Protein AF-A0A2V6SJU1-F1 (afdb_monomer)

Nearest PDB structures (foldseek):
  6nq3-assembly1_C-3  TM=5.807E-01  e=3.445E+00  Homo sapiens
  2x1k-assembly1_A-2  TM=2.771E-01  e=7.268E+00  Deinococcus radiodurans
  2x1j-assembly1_A-2  TM=2.760E-01  e=9.535E+00  Deinococcus radiodurans

Structure (mmCIF, N/CA/C/O backbone):
data_AF-A0A2V6SJU1-F1
#
_entry.id   AF-A0A2V6SJU1-F1
#
loop_
_atom_site.group_PDB
_atom_site.id
_atom_site.type_symbol
_atom_site.label_atom_id
_atom_site.label_alt_id
_atom_site.label_comp_id
_atom_site.label_asym_id
_atom_site.label_entity_id
_atom_site.label_seq_id
_atom_site.pdbx_PDB_ins_code
_atom_site.Cartn_x
_atom_site.Cartn_y
_atom_site.Cartn_z
_atom_site.occupancy
_atom_site.B_iso_or_equiv
_atom_site.auth_seq_id
_atom_site.auth_comp_id
_atom_site.auth_asym_id
_atom_site.auth_atom_id
_atom_site.pdbx_PDB_model_num
ATOM 1 N N . MET A 1 1 ? -19.149 14.913 16.123 1.00 71.06 1 MET A N 1
ATOM 2 C CA . MET A 1 1 ? -18.806 13.823 15.184 1.00 71.06 1 MET A CA 1
ATOM 3 C C . MET A 1 1 ? -17.293 13.730 15.126 1.00 71.06 1 MET A C 1
ATOM 5 O O . MET A 1 1 ? -16.682 14.778 14.941 1.00 71.06 1 MET A O 1
ATOM 9 N N . PRO A 1 2 ? -16.679 12.560 15.351 1.00 84.25 2 PRO A N 1
ATOM 10 C CA . PRO A 1 2 ? -15.234 12.433 15.216 1.00 84.25 2 PRO A CA 1
ATOM 11 C C . PRO A 1 2 ? -14.841 12.554 13.740 1.00 84.25 2 PRO A C 1
ATOM 13 O O . PRO A 1 2 ? 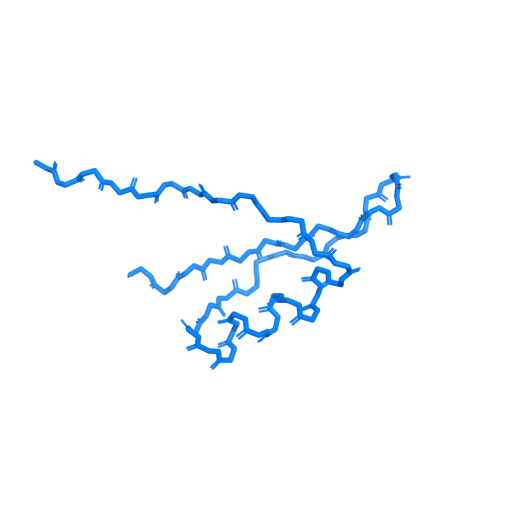-15.485 11.967 12.869 1.00 84.25 2 PRO A O 1
ATOM 16 N N . TYR A 1 3 ? -13.793 13.323 13.460 1.00 85.81 3 TYR A N 1
ATOM 17 C CA . TYR A 1 3 ? -13.163 13.331 12.145 1.00 85.81 3 TYR A CA 1
ATOM 18 C C . TYR A 1 3 ? -12.436 11.999 11.945 1.00 85.81 3 TYR A C 1
ATOM 20 O O . TYR A 1 3 ? -11.670 11.581 12.813 1.00 85.81 3 TYR A O 1
ATO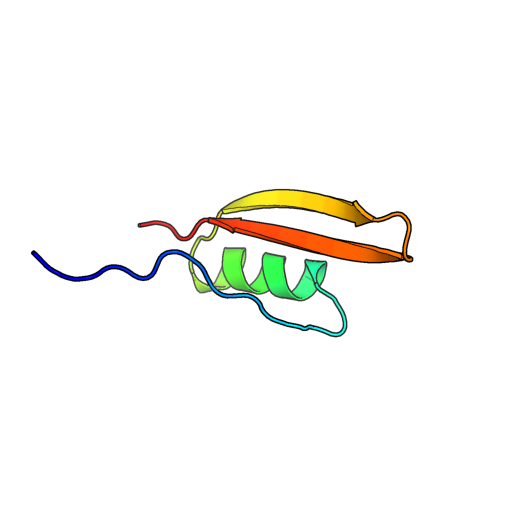M 28 N N . ARG A 1 4 ? -12.692 11.327 10.819 1.00 87.44 4 ARG A N 1
ATOM 29 C CA . ARG A 1 4 ? -12.019 10.077 10.445 1.00 87.44 4 ARG A CA 1
ATOM 30 C C . ARG A 1 4 ? -10.970 10.335 9.372 1.00 87.44 4 ARG A C 1
ATOM 32 O O . ARG A 1 4 ? -11.146 11.202 8.517 1.00 87.44 4 ARG A O 1
ATOM 39 N N . ILE A 1 5 ? -9.889 9.563 9.423 1.00 89.25 5 ILE A N 1
ATOM 40 C CA . ILE A 1 5 ? -8.891 9.531 8.353 1.00 89.25 5 ILE A CA 1
ATOM 41 C C . ILE A 1 5 ? -9.573 8.967 7.104 1.00 89.25 5 ILE A C 1
ATOM 43 O O . ILE A 1 5 ? -10.202 7.917 7.172 1.00 89.25 5 ILE A O 1
ATOM 47 N N . ASN A 1 6 ? -9.465 9.668 5.973 1.00 91.38 6 ASN A N 1
ATOM 48 C CA . ASN A 1 6 ? -10.032 9.196 4.709 1.00 91.38 6 ASN A CA 1
ATOM 49 C C . ASN A 1 6 ? -9.082 8.215 3.999 1.00 91.38 6 ASN A C 1
ATOM 51 O O . ASN A 1 6 ? -9.480 7.102 3.681 1.00 91.38 6 ASN A O 1
ATOM 55 N N . HIS A 1 7 ? -7.825 8.616 3.777 1.00 94.31 7 HIS A N 1
ATOM 56 C CA . HIS A 1 7 ? -6.774 7.770 3.202 1.00 94.31 7 HIS A CA 1
ATOM 57 C C . HIS A 1 7 ? -5.376 8.354 3.470 1.00 94.31 7 HIS A C 1
ATOM 59 O O . HIS A 1 7 ? -5.239 9.526 3.821 1.00 94.31 7 HIS A O 1
ATOM 65 N N . ILE A 1 8 ? -4.337 7.535 3.278 1.00 93.75 8 ILE A N 1
ATOM 66 C CA . ILE A 1 8 ? -2.918 7.916 3.358 1.00 93.75 8 ILE A CA 1
ATOM 67 C C . ILE A 1 8 ? -2.197 7.333 2.137 1.00 93.75 8 ILE A C 1
ATOM 69 O O . ILE A 1 8 ? -2.443 6.188 1.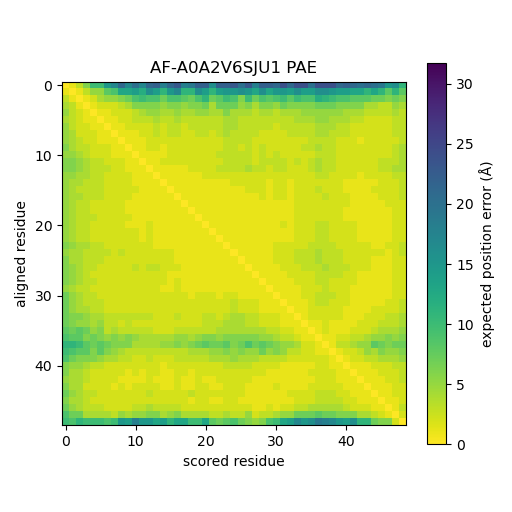763 1.00 93.75 8 ILE A O 1
ATOM 73 N N . HIS A 1 9 ? -1.292 8.100 1.527 1.00 95.50 9 HIS A N 1
ATOM 74 C CA . HIS A 1 9 ? -0.387 7.605 0.486 1.00 95.50 9 HIS A CA 1
ATOM 75 C C . HIS A 1 9 ? 1.011 7.369 1.060 1.00 95.50 9 HIS A C 1
ATOM 77 O O . HIS A 1 9 ? 1.578 8.248 1.707 1.00 95.50 9 HIS A O 1
ATOM 83 N N . LEU A 1 10 ? 1.580 6.197 0.779 1.00 94.88 10 LEU A N 1
ATOM 84 C CA . LEU A 1 10 ? 2.917 5.800 1.217 1.00 94.88 10 LEU A CA 1
ATOM 85 C C . LEU A 1 10 ? 3.761 5.413 0.002 1.00 94.88 10 LEU A C 1
ATOM 87 O O . LEU A 1 10 ? 3.276 4.746 -0.910 1.00 94.88 10 LEU A O 1
ATOM 91 N N . LYS A 1 11 ? 5.033 5.823 -0.004 1.00 95.44 11 LYS A N 1
ATOM 92 C CA . LYS A 1 11 ? 6.028 5.332 -0.965 1.00 95.44 11 LYS A CA 1
ATOM 93 C C . LYS A 1 11 ? 6.829 4.216 -0.310 1.00 95.44 11 LYS A C 1
ATOM 95 O O . LYS A 1 11 ? 7.329 4.398 0.796 1.00 95.44 11 LYS A O 1
ATOM 100 N N . ALA A 1 12 ? 6.979 3.100 -1.012 1.00 95.38 12 ALA A N 1
ATOM 101 C CA . ALA A 1 12 ? 7.766 1.961 -0.568 1.00 95.38 12 ALA A CA 1
ATOM 102 C C . ALA A 1 12 ? 8.609 1.415 -1.730 1.00 95.38 12 ALA A C 1
ATOM 104 O O . ALA A 1 12 ? 8.154 1.487 -2.873 1.00 95.38 12 ALA A O 1
ATOM 105 N N . PRO A 1 13 ? 9.802 0.850 -1.460 1.00 95.56 13 PRO A N 1
ATOM 106 C CA . PRO A 1 13 ? 10.595 0.163 -2.480 1.00 95.56 13 PRO A CA 1
ATOM 107 C C . PRO A 1 13 ? 9.846 -1.017 -3.114 1.00 95.56 13 PRO A C 1
ATOM 109 O O . PRO A 1 13 ? 9.922 -1.212 -4.322 1.00 95.56 13 PRO A O 1
ATOM 112 N N . ASP A 1 14 ? 9.081 -1.758 -2.305 1.00 96.50 14 ASP A N 1
ATOM 113 C CA . ASP A 1 14 ? 8.166 -2.805 -2.761 1.00 96.50 14 ASP A CA 1
ATOM 114 C C . ASP A 1 14 ? 6.752 -2.542 -2.203 1.00 96.50 14 ASP A C 1
ATOM 116 O O . ASP A 1 14 ? 6.459 -2.846 -1.036 1.00 96.50 14 ASP A O 1
ATOM 120 N N . PRO A 1 15 ? 5.854 -1.959 -3.021 1.00 96.69 15 PRO A N 1
ATOM 121 C CA . PRO A 1 15 ? 4.469 -1.699 -2.636 1.00 96.69 15 PRO A CA 1
ATOM 122 C C . PRO A 1 15 ? 3.682 -2.964 -2.282 1.00 96.69 15 PRO A C 1
ATOM 124 O O . PRO A 1 15 ? 2.793 -2.910 -1.432 1.00 96.69 15 PRO A O 1
ATOM 127 N N . ARG A 1 16 ? 4.008 -4.110 -2.893 1.00 96.62 16 ARG A N 1
ATOM 128 C CA . ARG A 1 16 ? 3.298 -5.369 -2.653 1.00 96.62 16 ARG A CA 1
ATOM 129 C C . ARG A 1 16 ? 3.689 -5.980 -1.323 1.00 96.62 16 ARG A C 1
ATOM 131 O O . ARG A 1 16 ? 2.806 -6.294 -0.530 1.00 96.62 16 ARG A O 1
ATOM 138 N N . GLN A 1 17 ? 4.987 -6.096 -1.067 1.00 97.94 17 GLN A N 1
ATOM 139 C CA . GLN A 1 17 ? 5.486 -6.586 0.216 1.00 97.94 17 GLN A CA 1
ATOM 140 C C . GLN A 1 17 ? 4.976 -5.711 1.370 1.00 97.94 17 GLN A C 1
ATOM 142 O O . GLN A 1 17 ? 4.551 -6.217 2.407 1.00 97.94 17 GLN A O 1
ATOM 147 N N . THR A 1 18 ? 4.954 -4.391 1.166 1.00 97.88 18 THR A N 1
ATOM 148 C CA . THR A 1 18 ? 4.414 -3.445 2.151 1.00 97.88 18 THR A CA 1
ATOM 149 C C . THR A 1 18 ? 2.928 -3.694 2.408 1.00 97.88 18 THR A C 1
ATOM 151 O O . THR A 1 18 ? 2.506 -3.771 3.560 1.00 97.88 18 THR A O 1
ATOM 154 N N . ALA A 1 19 ? 2.125 -3.869 1.356 1.00 97.81 19 ALA A N 1
ATOM 155 C CA . ALA A 1 19 ? 0.705 -4.170 1.496 1.00 97.81 19 ALA A CA 1
ATOM 156 C C . ALA A 1 19 ? 0.457 -5.492 2.239 1.00 97.81 19 ALA A C 1
ATOM 158 O O . ALA A 1 19 ? -0.368 -5.526 3.148 1.00 97.81 19 ALA A O 1
ATOM 159 N N . GLU A 1 20 ? 1.197 -6.555 1.913 1.00 98.31 20 GLU A N 1
ATOM 160 C CA . GLU A 1 20 ? 1.115 -7.855 2.598 1.00 98.31 20 GLU A CA 1
ATOM 161 C C . GLU A 1 20 ? 1.471 -7.758 4.083 1.00 98.31 20 GLU A C 1
ATOM 163 O O . GLU A 1 20 ? 0.846 -8.417 4.918 1.00 98.31 20 GLU A O 1
ATOM 168 N N . TRP A 1 21 ? 2.423 -6.892 4.436 1.00 98.19 21 TRP A N 1
ATOM 169 C CA . TRP A 1 21 ? 2.713 -6.601 5.832 1.00 98.19 21 TRP A CA 1
ATOM 170 C C . TRP A 1 21 ? 1.510 -5.968 6.543 1.00 98.19 21 TRP A C 1
ATOM 172 O O . TRP A 1 21 ? 1.167 -6.421 7.631 1.00 98.19 21 TRP A O 1
ATOM 182 N N . TYR A 1 22 ? 0.813 -5.006 5.924 1.00 97.25 22 TYR A N 1
ATOM 183 C CA . TYR A 1 22 ? -0.414 -4.429 6.496 1.00 97.25 22 TYR A CA 1
ATOM 184 C C . TYR A 1 22 ? -1.541 -5.462 6.644 1.00 97.25 22 TYR A C 1
ATOM 186 O O . TYR A 1 22 ? -2.253 -5.437 7.648 1.00 97.25 22 TYR A O 1
ATOM 194 N N . VAL A 1 23 ? -1.678 -6.400 5.696 1.00 97.56 23 VAL A N 1
ATOM 195 C CA . VAL A 1 23 ? -2.618 -7.530 5.830 1.00 97.56 23 VAL A CA 1
ATOM 196 C C . VAL A 1 23 ? -2.279 -8.356 7.071 1.00 97.56 23 VAL A C 1
ATOM 198 O O . VAL A 1 23 ? -3.146 -8.632 7.893 1.00 97.56 23 VAL A O 1
ATOM 201 N N . LYS A 1 24 ? -1.006 -8.728 7.236 1.00 98.19 24 LYS A N 1
ATOM 202 C CA . LYS A 1 24 ? -0.561 -9.583 8.342 1.00 98.19 24 LYS A CA 1
ATOM 203 C C . LYS A 1 24 ? -0.605 -8.880 9.701 1.00 98.19 24 LYS A C 1
ATOM 205 O O . LYS A 1 24 ? -0.933 -9.515 10.697 1.00 98.19 24 LYS A O 1
ATOM 210 N N . ALA A 1 25 ? -0.212 -7.612 9.753 1.00 97.62 25 ALA A N 1
ATOM 211 C CA . ALA A 1 25 ? -0.049 -6.867 10.997 1.00 97.62 25 ALA A CA 1
ATOM 212 C C . ALA A 1 25 ? -1.367 -6.283 11.521 1.00 97.62 25 ALA A C 1
ATOM 214 O O . ALA A 1 25 ? -1.538 -6.183 12.732 1.00 97.62 25 ALA A O 1
ATOM 215 N N . PHE A 1 26 ? -2.280 -5.902 10.622 1.00 96.12 26 PHE A N 1
ATOM 216 C CA . PHE A 1 26 ? -3.482 -5.140 10.973 1.00 96.12 26 PHE A CA 1
ATOM 217 C C . PHE A 1 26 ? -4.762 -5.649 10.301 1.00 96.12 26 PHE A C 1
ATOM 219 O O . PHE A 1 26 ? -5.755 -4.934 10.303 1.00 96.12 26 PHE A O 1
ATOM 226 N N . GLY A 1 27 ? -4.736 -6.817 9.652 1.00 97.00 27 GLY A N 1
ATOM 227 C CA . GLY A 1 27 ? -5.932 -7.393 9.027 1.00 97.00 27 GLY A CA 1
ATOM 228 C C . GLY A 1 27 ? -6.436 -6.635 7.793 1.00 97.00 27 GLY A C 1
ATOM 229 O O . GLY A 1 27 ? -7.576 -6.818 7.373 1.00 97.00 27 GLY A O 1
ATOM 230 N N . PHE A 1 28 ? -5.609 -5.779 7.181 1.00 97.06 28 PHE A N 1
ATOM 231 C CA . PHE A 1 28 ? -6.036 -4.995 6.019 1.00 97.06 28 PHE A CA 1
A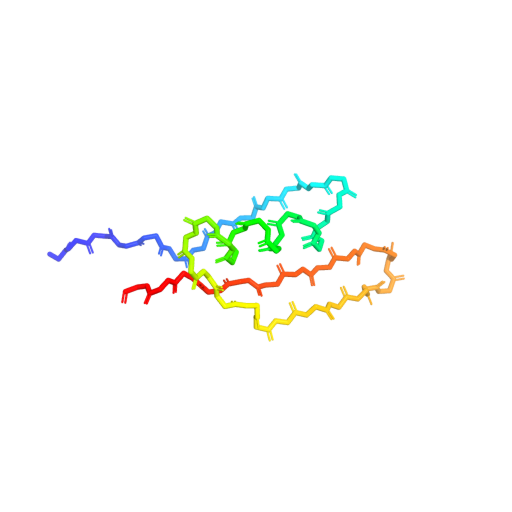TOM 232 C C . PHE A 1 28 ? -6.429 -5.902 4.845 1.00 97.06 28 PHE A C 1
ATOM 234 O O . PHE A 1 28 ? -5.890 -6.993 4.665 1.00 97.06 28 PHE A O 1
ATOM 241 N N . LYS A 1 29 ? -7.326 -5.419 3.982 1.00 97.81 29 LYS A N 1
ATOM 242 C CA . LYS A 1 29 ? -7.710 -6.099 2.735 1.00 97.81 29 LYS A CA 1
ATOM 243 C C . LYS A 1 29 ? -7.088 -5.399 1.538 1.00 97.81 29 LYS A C 1
ATOM 245 O O . LYS A 1 29 ? -7.277 -4.198 1.364 1.00 97.81 29 LYS A O 1
ATOM 250 N N . ILE A 1 30 ? -6.384 -6.143 0.686 1.00 97.62 30 ILE A N 1
ATOM 251 C CA . ILE A 1 30 ? -5.890 -5.619 -0.595 1.00 97.62 30 ILE A CA 1
ATOM 252 C C . ILE A 1 30 ? -7.075 -5.535 -1.562 1.00 97.62 30 ILE A C 1
ATOM 254 O O . ILE A 1 30 ? -7.673 -6.552 -1.902 1.00 97.62 30 ILE A O 1
ATOM 258 N N . LEU A 1 31 ? -7.415 -4.319 -1.989 1.00 97.62 31 LEU A N 1
ATOM 259 C CA . LEU A 1 31 ? -8.524 -4.042 -2.905 1.00 97.62 31 LEU A CA 1
ATOM 260 C C . LEU A 1 31 ? -8.088 -4.037 -4.370 1.00 97.62 31 LEU A C 1
ATOM 262 O O . LEU A 1 31 ? -8.863 -4.401 -5.251 1.00 97.62 31 LEU A O 1
ATOM 266 N N . SER A 1 32 ? -6.867 -3.582 -4.645 1.00 97.38 32 SER A N 1
ATOM 267 C CA . SER A 1 32 ? -6.303 -3.594 -5.992 1.00 97.38 32 SER A CA 1
ATOM 268 C C . SER A 1 32 ? -4.792 -3.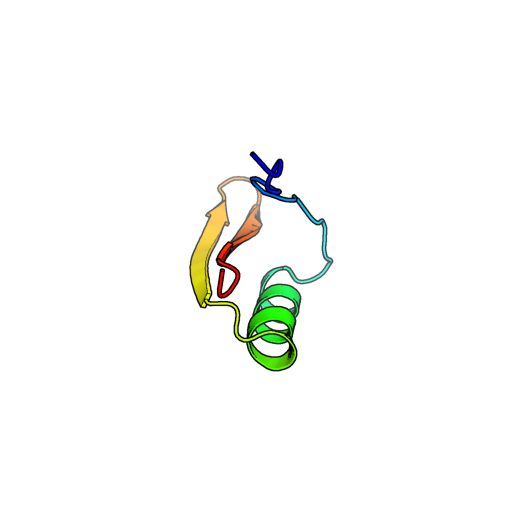672 -5.952 1.00 97.38 32 SER A C 1
ATOM 270 O O . SER A 1 32 ? -4.162 -3.199 -5.006 1.00 97.38 32 SER A O 1
ATOM 272 N N . ASP A 1 33 ? -4.230 -4.211 -7.022 1.00 97.25 33 ASP A N 1
ATOM 273 C CA . ASP A 1 33 ? -2.801 -4.381 -7.210 1.00 97.25 33 ASP A CA 1
ATOM 274 C C . ASP A 1 33 ? -2.503 -4.249 -8.706 1.00 97.25 33 ASP A C 1
ATOM 276 O O . ASP A 1 33 ? -2.805 -5.150 -9.488 1.00 97.25 33 ASP A O 1
ATOM 280 N N . GLU A 1 34 ? -2.011 -3.081 -9.114 1.00 96.94 34 GLU A N 1
ATOM 281 C CA .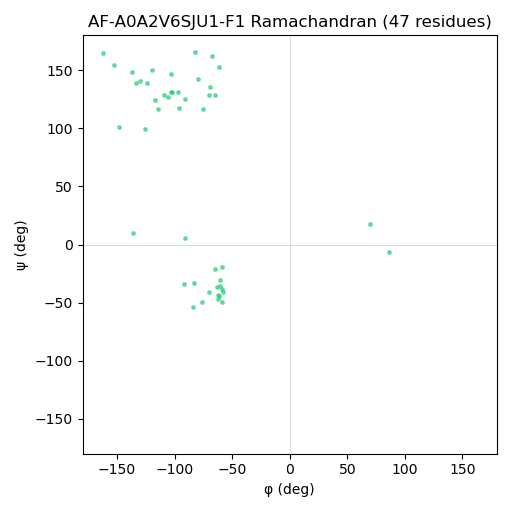 GLU A 1 34 ? -1.830 -2.730 -10.522 1.00 96.94 34 GLU A CA 1
ATOM 282 C C . GLU A 1 34 ? -0.424 -2.191 -10.785 1.00 96.94 34 GLU A C 1
ATOM 284 O O . GLU A 1 34 ? 0.126 -1.427 -9.992 1.00 96.94 34 GLU A O 1
ATOM 289 N N . VAL A 1 35 ? 0.163 -2.574 -11.919 1.00 95.88 35 VAL A N 1
ATOM 290 C CA . VAL A 1 35 ? 1.361 -1.921 -12.457 1.00 95.88 35 VAL A CA 1
ATOM 291 C C . VAL A 1 35 ? 0.888 -0.902 -13.479 1.00 95.88 35 VAL A C 1
ATOM 293 O O . VAL A 1 35 ? 0.240 -1.256 -14.465 1.00 95.88 35 VAL A O 1
ATOM 296 N N . ARG A 1 36 ? 1.163 0.374 -13.220 1.00 93.62 36 ARG A N 1
ATOM 297 C CA . ARG A 1 36 ? 0.713 1.474 -14.074 1.00 93.62 36 ARG A CA 1
ATOM 298 C C . ARG A 1 36 ? 1.647 1.645 -15.268 1.00 93.62 36 ARG A C 1
ATOM 300 O O . ARG A 1 36 ? 2.770 1.147 -15.282 1.00 93.62 36 ARG A O 1
ATOM 307 N N . VAL A 1 37 ? 1.197 2.400 -16.271 1.00 94.62 37 VAL A N 1
ATOM 308 C CA . VAL A 1 37 ? 1.938 2.632 -17.530 1.00 94.62 37 VAL A CA 1
ATOM 309 C C . VAL A 1 37 ? 3.321 3.266 -17.330 1.00 94.62 37 VAL A C 1
ATOM 311 O O . VAL A 1 37 ? 4.176 3.158 -18.202 1.00 94.62 37 VAL A O 1
ATOM 314 N N . PHE A 1 38 ? 3.554 3.898 -16.178 1.00 91.06 38 PHE A N 1
ATOM 315 C CA . PHE A 1 38 ? 4.827 4.517 -15.806 1.00 91.06 38 PHE A CA 1
ATOM 316 C C . PHE A 1 38 ? 5.767 3.564 -15.043 1.00 91.06 38 PHE A C 1
ATOM 318 O O . PHE A 1 38 ? 6.832 3.980 -14.595 1.00 91.06 38 PHE A O 1
ATOM 325 N N . GLY A 1 39 ? 5.389 2.288 -14.904 1.00 90.50 39 GLY A N 1
ATOM 326 C CA . GLY A 1 39 ? 6.195 1.223 -14.303 1.00 90.50 39 GLY A CA 1
ATOM 327 C C . GLY A 1 39 ? 6.080 1.102 -12.783 1.00 90.50 39 GLY A C 1
ATOM 328 O O . GLY A 1 39 ? 6.604 0.147 -12.211 1.00 90.50 39 GLY A O 1
ATOM 329 N N . ASP A 1 40 ? 5.387 2.023 -12.111 1.00 92.06 40 ASP A N 1
ATOM 330 C CA . ASP A 1 40 ? 5.157 1.938 -10.676 1.00 92.06 40 ASP A CA 1
ATOM 331 C C . ASP A 1 40 ? 4.023 0.962 -10.343 1.00 92.06 40 ASP A C 1
ATOM 333 O O . ASP A 1 40 ? 3.006 0.875 -11.037 1.00 92.06 40 ASP A O 1
ATOM 337 N N . ARG A 1 41 ? 4.197 0.230 -9.241 1.00 95.38 41 ARG A N 1
ATOM 338 C CA . ARG A 1 41 ? 3.162 -0.644 -8.693 1.00 95.38 41 ARG A CA 1
ATOM 339 C C . ARG A 1 41 ? 2.326 0.129 -7.684 1.00 95.38 41 ARG A C 1
ATOM 341 O O . ARG A 1 41 ? 2.856 0.683 -6.723 1.00 95.38 41 ARG A O 1
ATOM 348 N N . PHE A 1 42 ? 1.018 0.145 -7.882 1.00 96.31 42 PHE A N 1
ATOM 349 C CA . PHE A 1 42 ? 0.066 0.800 -7.003 1.00 96.31 42 PHE A CA 1
ATOM 350 C C . PHE A 1 42 ? -0.836 -0.238 -6.351 1.00 96.31 42 PHE A C 1
ATOM 352 O O . PHE A 1 42 ? -1.587 -0.949 -7.018 1.00 96.31 42 PHE A O 1
ATOM 359 N N . VAL A 1 43 ? -0.750 -0.326 -5.027 1.00 97.69 43 VAL A N 1
ATOM 360 C CA . VAL A 1 43 ? -1.532 -1.272 -4.233 1.00 97.69 43 VAL A CA 1
ATOM 361 C C . VAL A 1 43 ? -2.442 -0.480 -3.310 1.00 97.69 43 VAL A C 1
ATOM 363 O O . VAL A 1 43 ? -1.9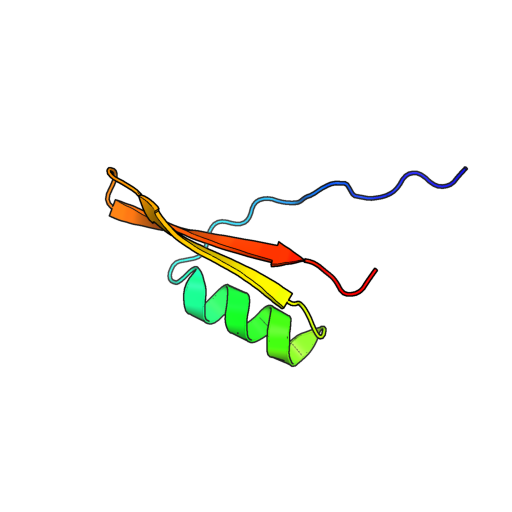75 0.379 -2.561 1.00 97.69 43 VAL A O 1
ATOM 366 N N . ARG A 1 44 ? -3.748 -0.747 -3.379 1.00 97.38 44 ARG A N 1
ATOM 367 C CA . ARG A 1 44 ? -4.738 -0.132 -2.489 1.00 97.38 44 ARG A CA 1
ATOM 368 C C . ARG A 1 44 ? -5.152 -1.132 -1.431 1.00 97.38 44 ARG A C 1
ATOM 370 O O . ARG A 1 44 ? -5.539 -2.252 -1.762 1.00 97.38 44 ARG A O 1
ATOM 377 N N . CYS A 1 45 ? -5.136 -0.688 -0.181 1.00 97.00 45 CYS A N 1
ATOM 378 C CA . CYS A 1 45 ? -5.605 -1.464 0.954 1.00 97.00 45 CYS A CA 1
ATOM 379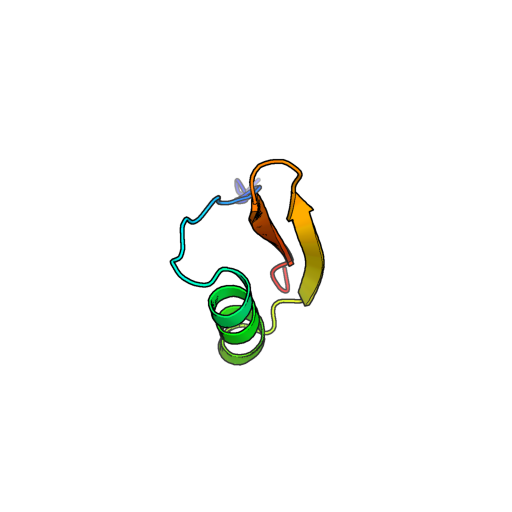 C C . CYS A 1 45 ? -6.752 -0.748 1.661 1.00 97.00 45 CYS A C 1
ATOM 381 O O . CYS A 1 45 ? -6.802 0.482 1.691 1.00 97.00 45 CYS A O 1
ATOM 383 N N . GLN A 1 46 ? -7.637 -1.534 2.256 1.00 96.38 46 GLN A N 1
ATOM 384 C CA . GLN A 1 46 ? -8.669 -1.077 3.172 1.00 96.38 46 GLN A CA 1
ATOM 385 C C . GLN A 1 46 ? -8.314 -1.548 4.581 1.00 96.38 46 GLN A C 1
ATOM 387 O O . GLN A 1 46 ? -8.023 -2.731 4.770 1.00 96.38 46 GLN A O 1
ATOM 392 N N . SER A 1 47 ? -8.321 -0.629 5.546 1.00 93.81 47 SER A N 1
ATOM 393 C CA . SER A 1 47 ? -8.261 -0.972 6.968 1.00 93.81 47 SER A CA 1
ATOM 394 C C . SER A 1 47 ? -9.534 -1.690 7.406 1.00 93.81 47 SER A C 1
ATOM 396 O O . SER A 1 47 ? -10.550 -1.600 6.723 1.00 93.81 47 SER A O 1
ATOM 398 N N . GLU A 1 48 ? -9.496 -2.383 8.542 1.00 89.00 48 GLU A 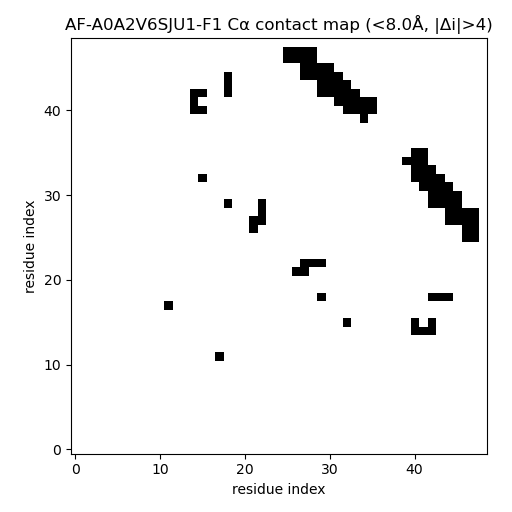N 1
ATOM 399 C CA . GLU A 1 48 ? -10.658 -3.151 9.007 1.00 89.00 48 GLU A CA 1
ATOM 400 C C . GLU A 1 48 ? -11.889 -2.292 9.363 1.00 89.00 48 GLU A C 1
ATOM 402 O O . GLU A 1 48 ? -12.982 -2.833 9.274 1.00 89.00 48 GLU A O 1
ATOM 407 N N . ASP A 1 49 ? -11.699 -0.993 9.647 1.00 71.75 49 ASP A N 1
ATOM 408 C CA . ASP A 1 49 ? -12.692 0.012 10.117 1.00 71.75 49 ASP A CA 1
ATOM 409 C C . ASP A 1 49 ? -13.695 -0.504 11.167 1.00 71.75 49 ASP A C 1
ATOM 411 O O . ASP A 1 49 ? -14.706 -1.153 10.816 1.00 71.75 49 ASP A O 1
#

Solvent-accessible surface area (backbone atoms only — not comparable to full-atom values): 3329 Å² total; per-residue (Å²): 132,87,87,72,89,86,82,85,90,82,90,60,99,50,41,62,64,52,49,53,47,42,28,74,76,60,61,29,44,81,78,45,79,45,74,45,99,86,71,51,64,51,62,44,70,41,72,73,125

Secondary structure (DSSP, 8-state):
-PPPP-------S-HHHHHHHHHHHH--EEEEEEE-TTS-EEEEEE---

pLDDT: mean 94.12, std 5.74, range [71.06, 98.31]

Mean predicted aligned error: 3.24 Å

Radius of gyration: 12.07 Å; Cα contacts (8 Å, |Δi|>4): 52; chains: 1; bounding box: 29×23×33 Å

Foldseek 3Di:
DDDDDPDDDDDDPDPVVVQVCCCVVQVKDWPDWDQDPVRDIDIDIDGPD

Sequence (49 aa):
MPYRINHIHLKAPDPRQTAEWYVKAFGFKILSDEVRVFGDRFVRCQSED